Protein AF-K1UF90-F1 (afdb_monomer)

Organism: NCBI:txid408170

Structure (mmCIF, N/CA/C/O backbone):
data_AF-K1UF90-F1
#
_entry.id   AF-K1UF90-F1
#
loop_
_atom_site.group_PDB
_atom_site.id
_atom_site.type_symbol
_atom_site.label_atom_id
_atom_site.label_alt_id
_atom_site.label_comp_id
_atom_site.label_asym_id
_atom_site.label_entity_id
_atom_site.label_seq_id
_atom_site.pdbx_PDB_ins_code
_atom_site.Cartn_x
_atom_site.Cartn_y
_atom_site.Cartn_z
_atom_site.occupancy
_atom_site.B_iso_or_equiv
_atom_site.auth_seq_id
_atom_site.auth_comp_id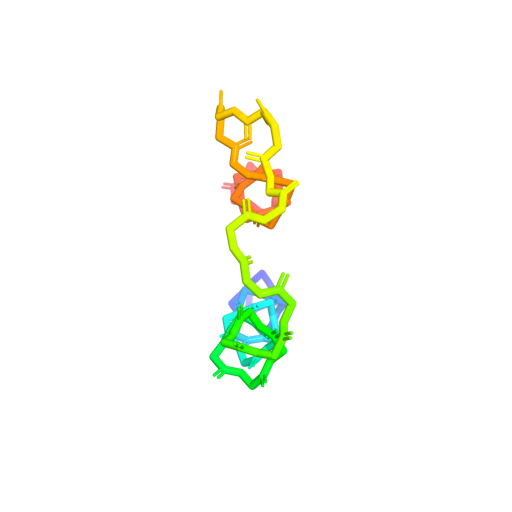
_atom_site.auth_asym_id
_atom_site.auth_atom_id
_atom_site.pdbx_PDB_model_num
ATOM 1 N N . MET A 1 1 ? -18.519 -5.172 9.219 1.00 63.31 1 MET A N 1
ATOM 2 C CA . MET A 1 1 ? -19.086 -5.586 7.907 1.00 63.31 1 MET A CA 1
ATOM 3 C C . MET A 1 1 ? -18.492 -4.794 6.735 1.00 63.31 1 MET A C 1
ATOM 5 O O . MET A 1 1 ? -18.147 -5.413 5.738 1.00 63.31 1 MET A O 1
ATOM 9 N N . ILE A 1 2 ? -18.278 -3.477 6.866 1.00 76.50 2 ILE A N 1
ATOM 10 C CA . ILE A 1 2 ? -17.692 -2.592 5.832 1.00 76.50 2 ILE A CA 1
ATOM 11 C C . ILE A 1 2 ? -16.244 -2.936 5.435 1.00 76.50 2 ILE A C 1
ATOM 13 O O . ILE A 1 2 ? -15.920 -2.917 4.249 1.00 76.50 2 ILE A O 1
ATOM 17 N N . SER A 1 3 ? -15.396 -3.351 6.382 1.00 81.06 3 SER A N 1
ATOM 18 C CA . SER A 1 3 ? -13.989 -3.698 6.117 1.00 81.06 3 SER A CA 1
ATOM 19 C C . SER A 1 3 ? -13.827 -4.765 5.027 1.00 81.06 3 SER A C 1
ATOM 21 O O . SER A 1 3 ? -12.943 -4.672 4.183 1.00 81.06 3 SER A O 1
ATOM 23 N N . ARG A 1 4 ? -14.731 -5.755 4.971 1.00 84.56 4 ARG A N 1
ATOM 24 C CA . ARG A 1 4 ? -14.693 -6.815 3.948 1.00 84.56 4 ARG A CA 1
ATOM 25 C C . ARG A 1 4 ? -15.034 -6.300 2.549 1.00 84.56 4 ARG A C 1
ATOM 27 O O . ARG A 1 4 ? -14.453 -6.783 1.584 1.00 84.56 4 ARG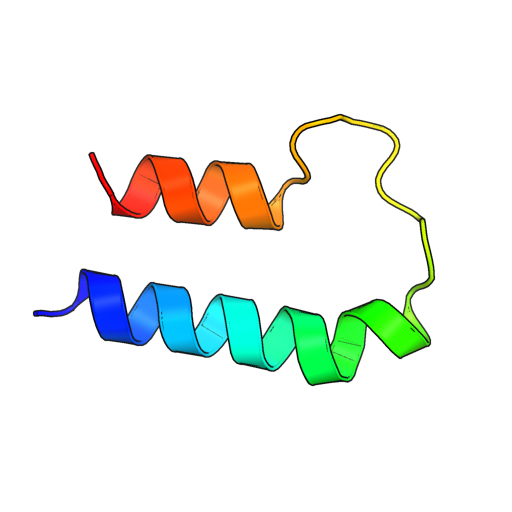 A O 1
ATOM 34 N N . VAL A 1 5 ? -15.937 -5.323 2.444 1.00 88.62 5 VAL A N 1
ATOM 35 C CA . VAL A 1 5 ? -16.317 -4.698 1.166 1.00 88.62 5 VAL A CA 1
ATOM 36 C C . VAL A 1 5 ? -15.149 -3.883 0.614 1.00 88.62 5 VAL A C 1
ATOM 38 O O . VAL A 1 5 ? -14.792 -4.030 -0.551 1.00 88.62 5 VAL A O 1
ATOM 41 N N . LEU A 1 6 ? -14.490 -3.099 1.471 1.00 86.88 6 LEU A N 1
ATOM 42 C CA . LEU A 1 6 ? -13.302 -2.333 1.095 1.00 86.88 6 LEU A CA 1
ATOM 43 C C . LEU A 1 6 ? -12.153 -3.258 0.668 1.00 86.88 6 LEU A C 1
ATOM 45 O O . LEU A 1 6 ? -11.575 -3.067 -0.396 1.00 86.88 6 LEU A O 1
ATOM 49 N N . ILE A 1 7 ? -11.875 -4.323 1.426 1.00 89.31 7 ILE A N 1
ATOM 50 C CA . ILE A 1 7 ? -10.847 -5.312 1.060 1.00 89.31 7 ILE A CA 1
ATOM 51 C C . ILE A 1 7 ? -11.188 -6.009 -0.270 1.00 89.31 7 ILE A C 1
ATOM 53 O O . ILE A 1 7 ? -10.292 -6.257 -1.080 1.00 89.31 7 ILE A O 1
ATOM 57 N N . ALA A 1 8 ? -12.466 -6.308 -0.529 1.00 89.44 8 ALA A N 1
ATOM 58 C CA . ALA A 1 8 ? -12.907 -6.898 -1.791 1.00 89.44 8 ALA A CA 1
ATOM 59 C C . ALA A 1 8 ? -12.695 -5.948 -2.982 1.00 89.44 8 ALA A C 1
ATOM 61 O O . ALA A 1 8 ? -12.211 -6.393 -4.022 1.00 89.44 8 ALA A O 1
ATOM 62 N N . LEU A 1 9 ? -12.966 -4.649 -2.818 1.00 89.31 9 LEU A N 1
ATOM 63 C CA . LEU A 1 9 ? -12.676 -3.626 -3.830 1.00 89.31 9 LEU A CA 1
ATOM 64 C C . LEU A 1 9 ? -11.174 -3.522 -4.116 1.00 89.31 9 LEU A C 1
ATOM 66 O O . LEU A 1 9 ? -10.771 -3.528 -5.277 1.00 89.31 9 LEU A O 1
ATOM 70 N N . VAL A 1 10 ? -10.335 -3.511 -3.076 1.00 88.44 10 VAL A N 1
ATOM 71 C CA . VAL A 1 10 ? -8.869 -3.464 -3.227 1.00 88.44 10 VAL A CA 1
ATOM 72 C C . VAL A 1 10 ? -8.333 -4.710 -3.927 1.00 88.44 10 VAL A C 1
ATOM 74 O O . VAL A 1 10 ? -7.452 -4.612 -4.779 1.00 88.44 10 VAL A O 1
ATOM 77 N N . ARG A 1 11 ? -8.883 -5.889 -3.622 1.00 86.88 11 ARG A N 1
ATOM 78 C CA . ARG A 1 11 ? -8.523 -7.134 -4.314 1.00 86.88 11 ARG A CA 1
ATOM 79 C C . ARG A 1 11 ? -9.021 -7.181 -5.756 1.00 86.88 11 ARG A C 1
ATOM 81 O O . ARG A 1 11 ? -8.311 -7.704 -6.612 1.00 86.88 11 ARG A O 1
ATOM 88 N N . GLY A 1 12 ? -10.204 -6.634 -6.037 1.00 89.31 12 GLY A N 1
ATOM 89 C CA . GLY A 1 12 ? -10.712 -6.460 -7.399 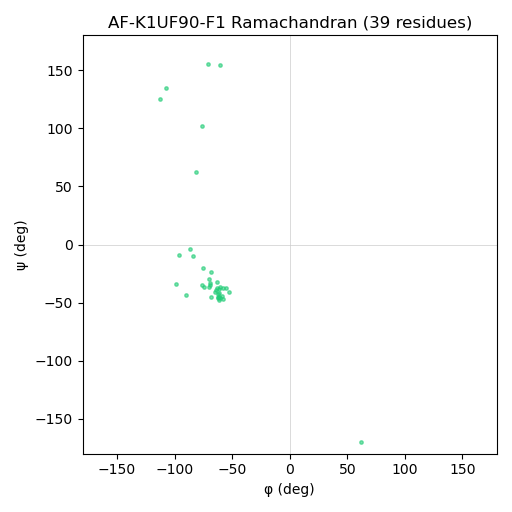1.00 89.31 12 GLY A CA 1
ATOM 90 C C . GLY A 1 12 ? -9.795 -5.548 -8.213 1.00 89.31 12 GLY A C 1
ATOM 91 O O . GLY A 1 12 ? -9.346 -5.925 -9.292 1.00 89.31 12 GLY A O 1
ATOM 92 N N . TYR A 1 13 ? -9.412 -4.411 -7.630 1.00 85.44 13 TYR A N 1
ATOM 93 C CA . TYR A 1 13 ? -8.421 -3.500 -8.194 1.00 85.44 13 TYR A CA 1
ATOM 94 C C . TYR A 1 13 ? -7.076 -4.200 -8.434 1.00 85.44 13 TYR A C 1
ATOM 96 O O . TYR A 1 13 ? -6.540 -4.116 -9.532 1.00 85.44 13 TYR A O 1
ATOM 104 N N . GLN A 1 14 ? -6.549 -4.965 -7.470 1.00 81.94 14 GLN A N 1
ATOM 105 C CA . GLN A 1 14 ? -5.319 -5.737 -7.678 1.00 81.94 14 GLN A CA 1
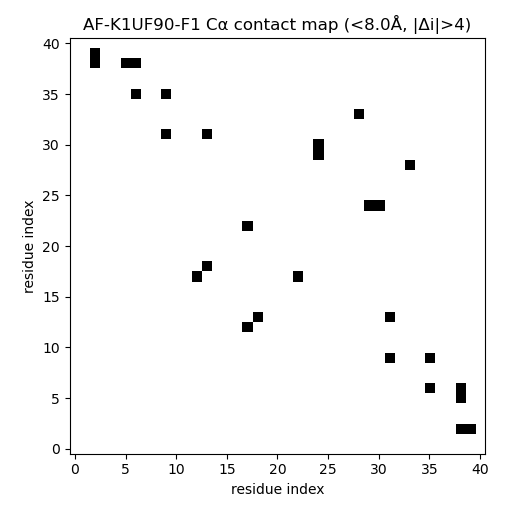ATOM 106 C C . GLN A 1 14 ? -5.454 -6.736 -8.835 1.00 81.94 14 GLN A C 1
ATOM 108 O O . GLN A 1 14 ? -4.568 -6.814 -9.671 1.00 81.94 14 GLN A O 1
ATOM 113 N N . LYS A 1 15 ? -6.550 -7.487 -8.949 1.00 83.38 15 LYS A N 1
ATOM 114 C CA . LYS A 1 15 ? -6.687 -8.470 -10.036 1.00 83.38 15 LYS A CA 1
ATOM 115 C C . LYS A 1 15 ? -6.843 -7.847 -11.422 1.00 83.38 15 LYS A C 1
ATOM 117 O O . LYS A 1 15 ? -6.388 -8.449 -12.385 1.00 83.38 15 LYS A O 1
ATOM 122 N N . VAL A 1 16 ? -7.489 -6.687 -11.524 1.00 86.19 16 VAL A N 1
ATOM 123 C CA . VAL A 1 16 ? -7.768 -6.037 -12.815 1.00 86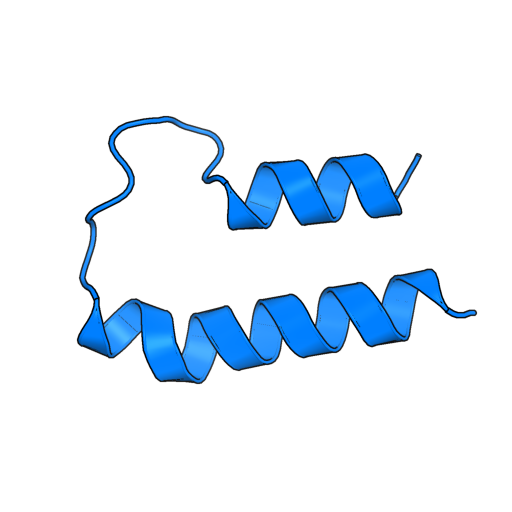.19 16 VAL A CA 1
ATOM 124 C C . VAL A 1 16 ? -6.639 -5.090 -13.216 1.00 86.19 16 VAL A C 1
ATOM 126 O O . VAL A 1 16 ? -6.209 -5.095 -14.363 1.00 86.19 16 VAL A O 1
ATOM 129 N N . ILE A 1 17 ? -6.131 -4.298 -12.271 1.00 80.12 17 ILE A N 1
ATOM 130 C CA . ILE A 1 17 ? -5.169 -3.225 -12.538 1.00 80.12 17 ILE A CA 1
ATOM 131 C C . ILE A 1 17 ? -3.727 -3.650 -12.243 1.00 80.12 17 ILE A C 1
ATOM 133 O O . ILE A 1 17 ? -2.841 -3.254 -12.993 1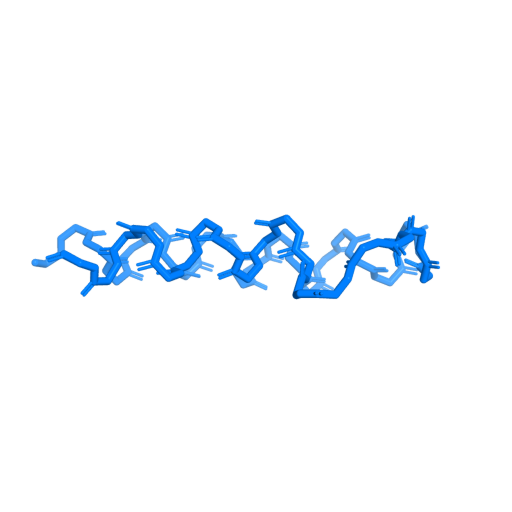.00 80.12 17 ILE A O 1
ATOM 137 N N . SER A 1 18 ? -3.450 -4.505 -11.246 1.00 79.31 18 SER A N 1
ATOM 138 C CA . SER A 1 18 ? -2.071 -4.976 -10.996 1.00 79.31 18 SER A CA 1
ATOM 139 C C . SER A 1 18 ? -1.408 -5.693 -12.181 1.00 79.31 18 SER A C 1
ATOM 141 O O . SER A 1 18 ? -0.207 -5.484 -12.345 1.00 79.31 18 SER A O 1
ATOM 143 N N . PRO A 1 19 ? -2.095 -6.511 -13.012 1.00 75.62 19 PRO A N 1
ATOM 144 C CA . PRO A 1 19 ? -1.452 -7.084 -14.195 1.00 75.62 19 PRO A CA 1
ATOM 145 C C . PRO A 1 19 ? -1.158 -6.038 -15.279 1.00 75.62 19 PRO A C 1
ATOM 147 O O . PRO A 1 19 ? -0.166 -6.184 -15.985 1.00 75.62 19 PRO A O 1
ATOM 150 N N . LEU A 1 20 ? -1.957 -4.966 -15.384 1.00 75.25 20 LEU A N 1
ATOM 151 C CA . LEU A 1 20 ? -1.683 -3.858 -16.310 1.00 75.25 20 LEU A CA 1
ATOM 152 C C . LEU A 1 20 ? -0.569 -2.929 -15.809 1.00 75.25 20 LEU A C 1
ATOM 154 O O . LEU A 1 20 ? 0.194 -2.401 -16.611 1.00 75.25 20 LEU A O 1
ATOM 158 N N . LEU A 1 21 ? -0.477 -2.717 -14.495 1.00 70.25 21 LEU A N 1
ATOM 159 C CA . LEU A 1 21 ? 0.523 -1.839 -13.888 1.00 70.25 21 LEU A CA 1
ATOM 160 C C . LEU A 1 21 ? 1.872 -2.528 -13.656 1.00 70.25 21 LEU A C 1
ATOM 162 O O . LEU A 1 21 ? 2.826 -1.841 -13.323 1.00 70.25 21 LEU A O 1
ATOM 166 N N . GLY A 1 22 ? 1.991 -3.847 -13.812 1.00 69.00 22 GLY A N 1
ATOM 167 C CA . GLY A 1 22 ? 3.237 -4.571 -13.542 1.00 69.00 22 GLY A CA 1
ATOM 168 C C . GLY A 1 22 ? 3.714 -4.476 -12.081 1.00 69.00 22 GLY A C 1
ATOM 169 O O . GLY A 1 22 ? 3.015 -3.999 -11.185 1.00 69.00 22 GLY A O 1
ATOM 170 N N . HIS A 1 23 ? 4.940 -4.940 -11.819 1.00 63.28 23 HIS A N 1
ATOM 171 C CA . HIS A 1 23 ? 5.572 -4.909 -10.492 1.00 63.28 23 HIS A CA 1
ATOM 172 C C . HIS A 1 23 ? 6.182 -3.522 -10.189 1.00 63.28 23 HIS A C 1
ATOM 174 O O . HIS A 1 23 ? 7.386 -3.371 -10.026 1.00 63.28 23 HIS A O 1
ATOM 180 N N . ASN A 1 24 ? 5.347 -2.481 -10.130 1.00 67.69 24 ASN A N 1
ATOM 181 C CA . ASN A 1 24 ? 5.794 -1.101 -9.872 1.00 67.69 24 ASN A CA 1
ATOM 182 C C . ASN A 1 24 ? 5.900 -0.733 -8.377 1.00 67.69 24 ASN A C 1
ATOM 184 O O . ASN A 1 24 ? 6.319 0.371 -8.028 1.00 67.69 24 ASN A O 1
ATOM 188 N N . CYS A 1 25 ? 5.526 -1.630 -7.459 1.00 72.38 25 CYS A N 1
ATOM 189 C CA . CYS A 1 25 ? 5.667 -1.360 -6.029 1.00 72.38 25 CYS A CA 1
ATOM 190 C C . CYS A 1 25 ? 7.129 -1.506 -5.592 1.00 72.38 25 CYS A C 1
ATOM 192 O O . CYS A 1 25 ? 7.612 -2.607 -5.356 1.00 72.38 25 CYS A O 1
ATOM 194 N N . ARG A 1 26 ? 7.808 -0.368 -5.427 1.00 75.56 26 ARG A N 1
ATOM 195 C CA . ARG A 1 26 ? 9.163 -0.285 -4.858 1.00 75.56 26 ARG A CA 1
ATOM 196 C C . ARG A 1 26 ? 9.221 -0.644 -3.365 1.00 75.56 26 ARG A C 1
ATOM 198 O O . ARG A 1 26 ? 10.281 -1.012 -2.872 1.00 75.56 26 ARG A O 1
ATOM 205 N N . PHE A 1 27 ? 8.103 -0.514 -2.650 1.00 74.69 27 PHE A N 1
ATOM 206 C CA . PHE A 1 27 ? 8.011 -0.751 -1.210 1.00 74.69 27 PHE A CA 1
ATOM 207 C C . PHE A 1 27 ? 7.248 -2.047 -0.909 1.00 74.69 27 PHE A C 1
ATOM 209 O O . PHE A 1 27 ? 6.184 -2.300 -1.482 1.00 74.69 27 PHE A O 1
ATOM 216 N N . THR A 1 28 ? 7.795 -2.848 0.007 1.00 78.19 28 THR A N 1
ATOM 217 C CA . THR A 1 28 ? 7.172 -4.050 0.577 1.00 78.19 28 THR A CA 1
ATOM 218 C C . THR A 1 28 ? 6.867 -3.808 2.059 1.00 78.19 28 THR A C 1
ATOM 220 O O . THR A 1 28 ? 7.799 -3.485 2.797 1.00 78.19 28 THR A O 1
ATOM 223 N N . PRO A 1 29 ? 5.618 -3.984 2.530 1.00 80.62 29 PRO A N 1
ATOM 224 C CA . PRO A 1 29 ? 4.432 -4.428 1.792 1.00 80.62 29 PRO A CA 1
ATOM 225 C C . PRO A 1 29 ? 3.911 -3.367 0.808 1.00 80.62 29 PRO A C 1
ATOM 227 O O . PRO A 1 29 ? 4.141 -2.172 0.973 1.00 80.62 29 PRO A O 1
ATOM 230 N N . THR A 1 30 ? 3.197 -3.808 -0.231 1.00 85.88 30 THR A N 1
ATOM 231 C CA . THR A 1 30 ? 2.621 -2.902 -1.241 1.00 85.88 30 THR A CA 1
ATOM 232 C C . THR A 1 30 ? 1.628 -1.921 -0.612 1.00 85.88 30 THR A C 1
ATOM 234 O O . THR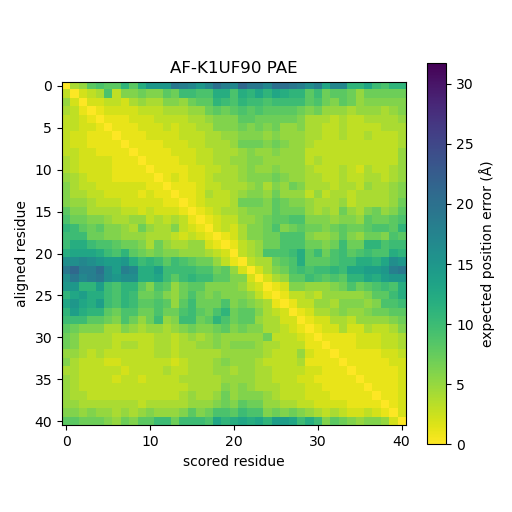 A 1 30 ? 0.985 -2.246 0.386 1.00 85.88 30 THR A O 1
ATOM 237 N N . CYS A 1 31 ? 1.420 -0.751 -1.228 1.00 82.94 31 CYS A N 1
ATOM 238 C CA . CYS A 1 31 ? 0.431 0.235 -0.758 1.00 82.94 31 CYS A CA 1
ATOM 239 C C . CYS A 1 31 ? -0.967 -0.393 -0.576 1.00 82.94 31 CYS A C 1
ATOM 241 O O . CYS A 1 31 ? -1.624 -0.206 0.445 1.00 82.94 31 CYS A O 1
ATOM 243 N N . SER A 1 32 ? -1.374 -1.260 -1.508 1.00 85.31 32 SER A N 1
ATOM 244 C CA . SER A 1 32 ? -2.604 -2.052 -1.396 1.00 85.31 32 SER A CA 1
ATOM 245 C C . SER A 1 32 ? -2.631 -2.993 -0.186 1.00 85.31 32 SER A C 1
ATOM 247 O O . SER A 1 32 ? -3.683 -3.167 0.421 1.00 85.31 32 SER A O 1
ATOM 249 N N . GLN A 1 33 ? -1.500 -3.594 0.194 1.00 86.69 33 GLN A N 1
ATOM 250 C CA . GLN A 1 33 ? -1.425 -4.422 1.398 1.00 86.69 33 GLN A CA 1
ATOM 251 C C . GLN A 1 33 ? -1.414 -3.597 2.681 1.00 86.69 33 GLN A C 1
ATOM 253 O O . GLN A 1 33 ? -2.031 -4.014 3.657 1.00 86.69 33 GLN A O 1
ATOM 258 N N . TYR A 1 34 ? -0.756 -2.439 2.684 1.00 88.00 34 TYR A N 1
ATOM 259 C CA . TYR A 1 34 ? -0.808 -1.519 3.816 1.00 88.00 34 TYR A CA 1
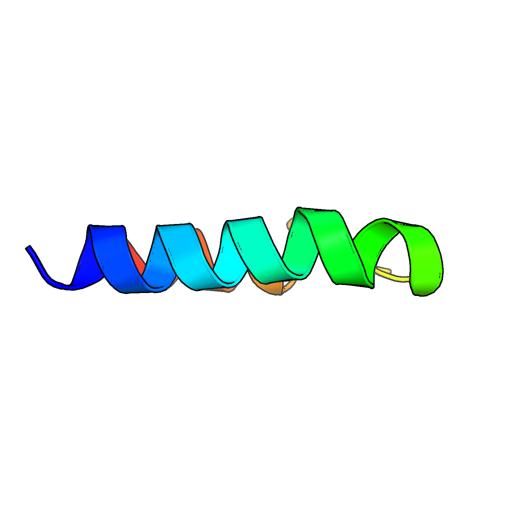ATOM 260 C C . TYR A 1 34 ? -2.239 -1.033 4.057 1.00 88.00 34 TYR A C 1
ATOM 262 O O . TYR A 1 34 ? -2.716 -1.039 5.185 1.00 88.00 34 TYR A O 1
ATOM 270 N N . MET A 1 35 ? -2.969 -0.722 2.984 1.00 87.06 35 MET A N 1
ATOM 271 C CA . MET A 1 35 ? -4.375 -0.336 3.066 1.00 87.06 35 MET A CA 1
ATOM 272 C C . MET A 1 35 ? -5.255 -1.456 3.631 1.00 87.06 35 MET A C 1
ATOM 274 O O . MET A 1 35 ? -6.090 -1.197 4.489 1.00 87.06 35 MET A O 1
ATOM 278 N N . ILE A 1 36 ? -5.045 -2.709 3.207 1.00 89.06 36 ILE A N 1
ATOM 279 C CA . ILE A 1 36 ? -5.760 -3.861 3.780 1.00 89.06 36 ILE A CA 1
ATOM 280 C C . ILE A 1 36 ? -5.451 -4.003 5.273 1.00 89.06 36 ILE A C 1
ATOM 282 O O . ILE A 1 36 ? -6.384 -4.179 6.048 1.00 89.06 36 ILE A O 1
ATOM 286 N N . GLN A 1 37 ? -4.180 -3.885 5.673 1.00 89.19 37 GLN A N 1
ATOM 287 C CA . GLN A 1 37 ? -3.785 -3.935 7.083 1.00 89.19 37 GLN A CA 1
ATOM 288 C C . GLN A 1 37 ? -4.444 -2.811 7.887 1.00 89.19 37 GLN A C 1
ATOM 290 O O . GLN A 1 37 ? -5.039 -3.093 8.916 1.00 89.19 37 GLN A O 1
ATOM 295 N N . ALA A 1 38 ? -4.434 -1.572 7.388 1.00 88.88 38 ALA A N 1
ATOM 296 C CA . ALA A 1 38 ? -5.061 -0.429 8.051 1.00 88.88 38 ALA A CA 1
ATOM 297 C C . ALA A 1 38 ? -6.588 -0.569 8.200 1.00 88.88 38 ALA A C 1
ATOM 299 O O . ALA A 1 38 ? -7.149 -0.099 9.179 1.00 88.88 38 ALA A O 1
ATOM 300 N N . ILE A 1 39 ? -7.261 -1.229 7.251 1.00 88.81 39 ILE A N 1
ATOM 301 C CA . ILE A 1 39 ? -8.708 -1.519 7.310 1.00 88.81 39 ILE A CA 1
ATOM 302 C C . ILE A 1 39 ? -9.031 -2.659 8.298 1.00 88.81 39 ILE A C 1
ATOM 304 O O . ILE A 1 39 ? -10.190 -2.841 8.689 1.00 88.81 39 ILE A O 1
ATOM 308 N N . GLN A 1 40 ? -8.032 -3.477 8.629 1.00 85.56 40 GLN A N 1
ATOM 309 C CA . GLN A 1 40 ? -8.163 -4.667 9.466 1.00 85.56 40 GLN A CA 1
ATOM 310 C C . GLN A 1 40 ? -7.811 -4.408 10.943 1.00 85.56 40 GLN A C 1
ATOM 312 O O . GLN A 1 40 ? -8.064 -5.291 11.764 1.00 85.56 40 GLN A O 1
ATOM 317 N N . VAL A 1 41 ? -7.264 -3.225 11.255 1.00 73.31 41 VAL A N 1
ATOM 318 C CA . VAL A 1 41 ? -7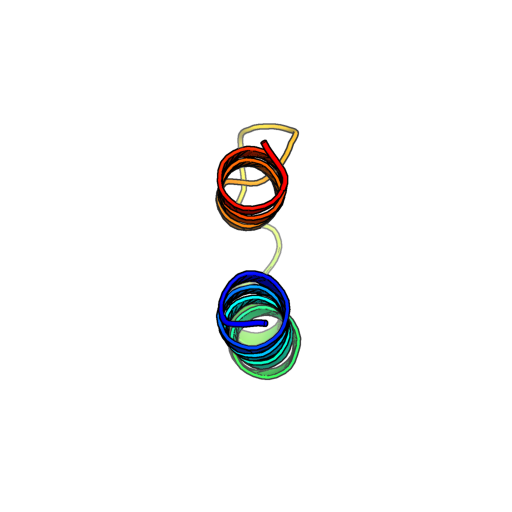.151 -2.649 12.610 1.00 73.31 41 VAL A CA 1
ATOM 319 C C . VAL A 1 41 ? -8.522 -2.169 13.077 1.00 73.31 41 VAL A C 1
ATOM 321 O O . VAL A 1 41 ? -8.850 -2.430 14.254 1.00 73.31 41 VAL A O 1
#

InterPro domains:
  IPR002696 Membrane protein insertion efficiency factor YidD-like [PF01809] (4-40)
  IPR002696 Membrane protein insertion efficiency factor YidD-like [PTHR33383] (2-40)
  IPR002696 Membrane protein insertion efficiency factor YidD-like [SM01234] (2-41)
  IPR002696 Membrane protein insertion efficiency factor YidD-like [TIGR00278] (4-40)

pLDDT: mean 81.54, std 7.51, range [63.28, 89.44]

Sequence (41 aa):
MISRVLIALVRGYQKVISPLLGHNCRFTPTCSQYMIQAIQV

Secondary structure (DSSP, 8-state):
-HHHHHHHHHHHHHHHHHHHH-S---SSS-HHHHHHHHHH-

Radius of gyration: 10.69 Å; Cα contacts (8 Å, |Δi|>4): 14; chains: 1; bounding box: 28×9×29 Å

Solvent-accessible surface area (backbone atoms only — not comparable to full-atom values): 2544 Å² total; per-residue (Å²): 120,66,54,60,57,54,46,49,51,52,50,50,46,44,69,65,44,40,74,75,60,52,92,69,68,90,52,85,74,36,72,71,53,50,51,46,53,66,58,70,110

Foldseek 3Di:
DVLVVVLVVLVVCCVPPVVVVDPPQPDPPRPSVVVNVVSVD

Mean predicted aligned error: 5.4 Å